Protein AF-A0A7J2RXT7-F1 (afdb_monomer_lite)

Radius of gyration: 21.01 Å; chains: 1; bounding box: 35×35×78 Å

Structure (mmCIF, N/CA/C/O backbone):
data_AF-A0A7J2RXT7-F1
#
_entry.id   AF-A0A7J2RXT7-F1
#
loop_
_atom_site.group_PDB
_atom_site.id
_atom_site.type_symbol
_atom_site.label_atom_id
_atom_site.label_alt_id
_atom_site.label_comp_id
_atom_site.label_asym_id
_atom_site.label_entity_id
_atom_site.label_seq_id
_atom_site.pdbx_PDB_ins_code
_atom_site.Cartn_x
_atom_site.Cartn_y
_atom_site.Cartn_z
_atom_site.occupancy
_atom_site.B_iso_or_equiv
_atom_site.auth_seq_id
_atom_site.auth_comp_id
_atom_site.auth_asym_id
_atom_site.auth_atom_id
_atom_site.pdbx_PDB_model_num
ATOM 1 N N . MET A 1 1 ? 12.657 5.086 61.209 1.00 46.50 1 MET A N 1
ATOM 2 C CA . MET A 1 1 ? 13.496 4.909 60.000 1.00 46.50 1 MET A CA 1
ATOM 3 C C . MET A 1 1 ? 12.769 3.986 59.029 1.00 46.50 1 MET A C 1
ATOM 5 O O . MET A 1 1 ? 12.520 2.848 59.393 1.00 46.50 1 MET A O 1
ATOM 9 N N . ALA A 1 2 ? 12.410 4.444 57.827 1.00 58.28 2 ALA A N 1
ATOM 10 C CA . ALA A 1 2 ? 11.868 3.578 56.775 1.00 58.28 2 ALA A CA 1
ATOM 11 C C . ALA A 1 2 ? 12.425 4.018 55.414 1.00 58.28 2 ALA A C 1
ATOM 13 O O . ALA A 1 2 ? 12.023 5.025 54.839 1.00 58.28 2 ALA A O 1
ATOM 14 N N . ARG A 1 3 ? 13.416 3.266 54.930 1.00 52.72 3 ARG A N 1
ATOM 15 C CA . ARG A 1 3 ? 14.092 3.461 53.646 1.00 52.72 3 ARG A CA 1
ATOM 16 C C . ARG A 1 3 ? 13.446 2.515 52.634 1.00 52.72 3 ARG A C 1
ATOM 18 O O . ARG A 1 3 ? 13.722 1.321 52.666 1.00 52.72 3 ARG A O 1
ATOM 25 N N . LYS A 1 4 ? 12.625 3.025 51.711 1.00 64.12 4 LYS A N 1
ATOM 26 C CA . LYS A 1 4 ? 12.175 2.258 50.535 1.00 64.12 4 LYS A CA 1
ATOM 27 C C . LYS A 1 4 ? 12.643 2.939 49.250 1.00 64.12 4 LYS A C 1
ATOM 29 O O . LYS A 1 4 ? 11.932 3.725 48.641 1.00 64.12 4 LYS A O 1
ATOM 34 N N . LYS A 1 5 ? 13.868 2.602 48.832 1.00 60.00 5 LYS A N 1
ATOM 35 C CA . LYS A 1 5 ? 14.345 2.773 47.450 1.00 60.00 5 LYS A CA 1
ATOM 36 C C . LYS A 1 5 ? 13.786 1.629 46.592 1.00 60.00 5 LYS A C 1
ATOM 38 O O . LYS A 1 5 ? 14.134 0.479 46.842 1.00 60.00 5 LYS A O 1
ATOM 43 N N . ARG A 1 6 ? 13.017 1.932 45.541 1.00 58.66 6 ARG A N 1
ATOM 44 C CA . ARG A 1 6 ? 12.850 1.095 44.328 1.00 58.66 6 ARG A CA 1
ATOM 45 C C . ARG A 1 6 ? 12.621 2.044 43.142 1.00 58.66 6 ARG A C 1
ATOM 47 O O . ARG A 1 6 ? 11.670 2.804 43.162 1.00 58.66 6 ARG A O 1
ATOM 54 N N . LYS A 1 7 ? 13.618 2.274 42.284 1.00 49.53 7 LYS A N 1
ATOM 55 C CA . LYS A 1 7 ? 14.080 1.483 41.116 1.00 49.53 7 LYS A CA 1
ATOM 56 C C . LYS A 1 7 ? 13.421 1.968 39.806 1.00 49.53 7 LYS A C 1
ATOM 58 O O . LYS A 1 7 ? 12.415 1.437 39.367 1.00 49.53 7 LYS A O 1
ATOM 63 N N . ARG A 1 8 ? 14.050 3.008 39.244 1.00 51.53 8 ARG A N 1
ATOM 64 C CA . ARG A 1 8 ? 14.358 3.299 37.826 1.00 51.53 8 ARG A CA 1
ATOM 65 C C . ARG A 1 8 ? 13.672 2.423 36.755 1.00 51.53 8 ARG A C 1
ATOM 67 O O . ARG A 1 8 ? 13.950 1.231 36.684 1.00 51.53 8 ARG A O 1
ATOM 74 N N . ASN A 1 9 ? 12.942 3.065 35.840 1.00 41.06 9 ASN A N 1
ATOM 75 C CA . ASN A 1 9 ? 12.715 2.594 34.465 1.00 41.06 9 ASN A CA 1
ATOM 76 C C . ASN A 1 9 ? 12.548 3.837 33.564 1.00 41.06 9 ASN A C 1
ATOM 78 O O . ASN A 1 9 ? 11.505 4.472 33.567 1.00 41.06 9 ASN A O 1
ATOM 82 N N . ASN A 1 10 ? 13.624 4.454 33.074 1.00 43.97 10 ASN A N 1
ATOM 83 C CA . ASN A 1 10 ? 14.229 4.192 31.764 1.00 43.97 10 ASN A CA 1
ATOM 84 C C . ASN A 1 10 ? 13.216 3.812 30.670 1.00 43.97 10 ASN A C 1
ATOM 86 O O . ASN A 1 10 ? 12.836 2.651 30.559 1.00 43.97 10 ASN A O 1
ATOM 90 N N . LYS A 1 11 ? 12.853 4.774 29.819 1.00 41.12 11 LYS A N 1
ATOM 91 C CA . LYS A 1 11 ? 13.179 4.703 28.389 1.00 41.12 11 LYS A CA 1
ATOM 92 C C . LYS A 1 11 ? 12.747 5.992 27.707 1.00 41.12 11 LYS A C 1
ATOM 94 O O . LYS A 1 11 ? 11.562 6.281 27.571 1.00 41.12 11 LYS A O 1
ATOM 99 N N . ASN A 1 12 ? 13.764 6.730 27.288 1.00 45.28 12 ASN A N 1
ATOM 100 C CA . ASN A 1 12 ? 13.712 7.792 26.301 1.00 45.28 12 ASN A CA 1
ATOM 101 C C . ASN A 1 12 ? 12.739 7.412 25.179 1.00 45.28 12 ASN A C 1
ATOM 103 O O . ASN A 1 12 ? 12.977 6.448 24.451 1.00 45.28 12 ASN A O 1
ATOM 107 N N . LYS A 1 13 ? 11.658 8.171 25.027 1.00 41.34 13 LYS A N 1
ATOM 108 C CA . LYS A 1 13 ? 10.937 8.240 23.758 1.00 41.34 13 LYS A CA 1
ATOM 109 C C . LYS A 1 13 ? 11.272 9.602 23.188 1.00 41.34 13 LYS A C 1
ATOM 111 O O . LYS A 1 13 ? 10.634 10.597 23.509 1.00 41.34 13 LYS A O 1
ATOM 116 N N . GLY A 1 14 ? 12.401 9.627 22.485 1.00 36.38 14 GLY A N 1
ATOM 117 C CA . GLY A 1 14 ? 12.852 10.794 21.758 1.00 36.38 14 GLY A CA 1
ATOM 118 C C . GLY A 1 14 ? 11.771 11.260 20.791 1.00 36.38 14 GLY A C 1
ATOM 119 O O . GLY A 1 14 ? 11.156 10.456 20.098 1.00 36.38 14 GLY A O 1
ATOM 120 N N . LEU A 1 15 ? 11.557 12.570 20.807 1.00 42.94 15 LEU A N 1
ATOM 121 C CA . LEU A 1 15 ? 11.776 13.402 19.633 1.00 42.94 15 LEU A CA 1
ATOM 122 C C . LEU A 1 15 ? 11.137 12.876 18.340 1.00 42.94 15 LEU A C 1
ATOM 124 O O . LEU A 1 15 ? 11.834 12.494 17.411 1.00 42.94 15 LEU A O 1
ATOM 128 N N . PHE A 1 16 ? 9.809 12.880 18.296 1.00 38.00 16 PHE A N 1
ATOM 129 C CA . PHE A 1 16 ? 9.053 13.211 17.088 1.00 38.00 16 PHE A CA 1
ATOM 130 C C . PHE A 1 16 ? 7.619 13.532 17.518 1.00 38.00 16 PHE A C 1
ATOM 132 O O . PHE A 1 16 ? 6.694 12.733 17.377 1.00 38.00 16 PHE A O 1
ATOM 139 N N . SER A 1 17 ? 7.445 14.713 18.111 1.00 40.19 17 SER A N 1
ATOM 140 C CA . SER A 1 17 ? 6.145 15.374 18.105 1.00 40.19 17 SER A CA 1
ATOM 141 C C . SER A 1 17 ? 5.897 15.779 16.652 1.00 40.19 17 SER A C 1
ATOM 143 O O . SER A 1 17 ? 6.237 16.885 16.251 1.00 40.19 17 SER A O 1
ATOM 145 N N . ILE A 1 18 ? 5.393 14.853 15.824 1.00 40.00 18 ILE A N 1
ATOM 146 C CA . ILE A 1 18 ? 4.567 15.289 14.699 1.00 40.00 18 ILE A CA 1
ATOM 147 C C . ILE A 1 18 ? 3.445 16.032 15.401 1.00 40.00 18 ILE A C 1
ATOM 149 O O . ILE A 1 18 ? 2.669 15.390 16.112 1.00 40.00 18 ILE A O 1
ATOM 153 N N . ASP A 1 19 ? 3.432 17.359 15.295 1.00 42.03 19 ASP A N 1
ATOM 154 C CA . ASP A 1 19 ? 2.265 18.153 15.635 1.00 42.03 19 ASP A CA 1
ATOM 155 C C . ASP A 1 19 ? 1.103 17.506 14.895 1.00 42.03 19 ASP A C 1
ATOM 157 O O . ASP A 1 19 ? 0.966 17.606 13.674 1.00 42.03 19 ASP A O 1
ATOM 161 N N . SER A 1 20 ? 0.344 16.705 15.640 1.00 51.62 20 SER A N 1
ATOM 162 C CA . SER A 1 20 ? -0.878 16.092 15.182 1.00 51.62 20 SER A CA 1
ATOM 163 C C . SER A 1 20 ? -1.739 17.268 14.795 1.00 51.62 20 SER A C 1
ATOM 165 O O . SER A 1 20 ? -2.229 17.984 15.670 1.00 51.62 20 SER A O 1
ATOM 167 N N . VAL A 1 21 ? -1.825 17.521 13.491 1.00 43.12 21 VAL A N 1
ATOM 168 C CA . VAL A 1 21 ? -2.745 18.487 12.920 1.00 43.12 21 VAL A CA 1
ATOM 169 C C . VAL A 1 21 ? -4.087 18.141 13.544 1.00 43.12 21 VAL A C 1
ATOM 171 O O . VAL A 1 21 ? -4.671 17.105 13.229 1.00 43.12 21 VAL A O 1
ATOM 174 N N . ASN A 1 22 ? -4.5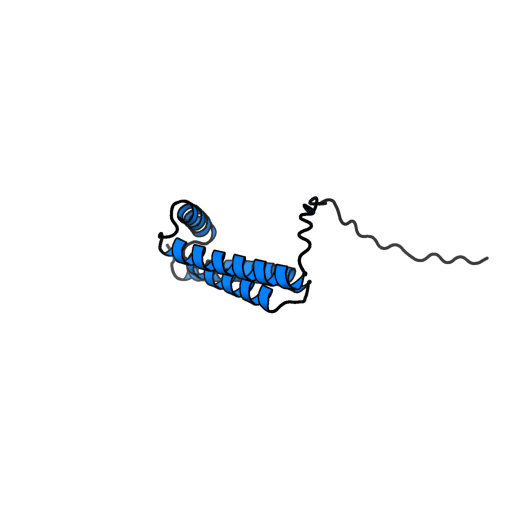18 18.952 14.513 1.00 38.28 22 ASN A N 1
ATOM 175 C CA . ASN A 1 22 ? -5.790 18.801 15.197 1.00 38.28 22 ASN A CA 1
ATOM 176 C C . ASN A 1 22 ? -6.869 19.248 14.210 1.00 38.28 22 ASN A C 1
ATOM 178 O O . ASN A 1 22 ? -7.524 20.272 14.379 1.00 38.28 22 ASN A O 1
ATOM 182 N N . LEU A 1 23 ? -7.035 18.472 13.141 1.00 43.78 23 LEU A N 1
ATOM 183 C CA . LEU A 1 23 ? -8.241 18.420 12.342 1.00 43.78 23 LEU A CA 1
ATOM 184 C C . LEU A 1 23 ? -9.275 17.733 13.226 1.00 43.78 23 LEU A C 1
ATOM 186 O O . LEU A 1 23 ? -9.575 16.554 13.060 1.00 43.78 23 LEU A O 1
ATOM 190 N N . SER A 1 24 ? -9.768 18.471 14.223 1.00 49.38 24 SER A N 1
ATOM 191 C CA . SER A 1 24 ? -10.927 18.083 15.017 1.00 49.38 24 SER A CA 1
ATOM 192 C C . SER A 1 24 ? -12.154 18.144 14.108 1.00 49.38 24 SER A C 1
ATOM 194 O O . SER A 1 24 ? -12.985 19.045 14.174 1.00 49.38 24 SER A O 1
ATOM 196 N N . PHE A 1 25 ? -12.231 17.193 13.180 1.00 53.50 25 PHE A N 1
ATOM 197 C CA . PHE A 1 25 ? -13.481 16.797 12.575 1.00 53.50 25 PHE A CA 1
ATOM 198 C C . PHE A 1 25 ? -14.263 16.127 13.696 1.00 53.50 25 PHE A C 1
ATOM 200 O O . PHE A 1 25 ? -13.947 15.010 14.100 1.00 53.50 25 PHE A O 1
ATOM 207 N N . SER A 1 26 ? -15.247 16.849 14.228 1.00 58.81 26 SER A N 1
ATOM 208 C CA . SER A 1 26 ? -16.199 16.399 15.248 1.00 58.81 26 SER A CA 1
ATOM 209 C C . SER A 1 26 ? -17.152 15.336 14.673 1.00 58.81 26 SER A C 1
ATOM 211 O O . SER A 1 26 ? -18.368 15.494 14.660 1.00 58.81 26 SER A O 1
ATOM 213 N N . LEU A 1 27 ? -16.585 14.271 14.103 1.00 61.28 27 LEU A N 1
ATOM 214 C CA . LEU A 1 27 ? -17.298 13.109 13.591 1.00 61.28 27 LEU A CA 1
ATOM 215 C C . LEU A 1 27 ? -17.044 11.919 14.524 1.00 61.28 27 LEU A C 1
ATOM 217 O O . LEU A 1 27 ? -15.940 11.802 15.062 1.00 61.28 27 LEU A O 1
ATOM 221 N N . PRO A 1 28 ? -18.026 11.018 14.687 1.00 69.56 28 PRO A N 1
ATOM 222 C CA . PRO A 1 28 ? -17.839 9.770 15.421 1.00 69.56 28 PRO A CA 1
ATOM 223 C C . PRO A 1 28 ? -16.605 9.000 14.913 1.00 69.56 28 PRO A C 1
ATOM 225 O O . PRO A 1 28 ? -16.422 8.878 13.697 1.00 69.56 28 PRO A O 1
ATOM 228 N N . GLU A 1 29 ? -15.777 8.453 15.822 1.00 68.56 29 GLU A N 1
ATOM 229 C CA . GLU A 1 29 ? -14.584 7.642 15.471 1.00 68.56 29 GLU A CA 1
ATOM 230 C C . GLU A 1 29 ? -14.946 6.492 14.504 1.00 68.56 29 GLU A C 1
ATOM 232 O O . GLU A 1 29 ? -14.128 6.082 13.683 1.00 68.56 29 GLU A O 1
ATOM 237 N N . GLU A 1 30 ? -16.181 5.994 14.565 1.00 68.12 30 GLU A N 1
ATOM 238 C CA . GLU A 1 30 ? -16.723 4.956 13.687 1.00 68.12 30 GLU A CA 1
ATOM 239 C C . GLU A 1 30 ? -16.847 5.424 12.224 1.00 68.12 30 GLU A C 1
ATOM 241 O O . GLU A 1 30 ? -16.317 4.788 11.311 1.00 68.12 30 GLU A O 1
ATOM 246 N N . THR A 1 31 ? -17.448 6.593 11.977 1.00 76.00 31 THR A N 1
ATOM 247 C CA . THR A 1 31 ? -17.591 7.151 10.621 1.00 76.00 31 THR A CA 1
ATOM 248 C C . THR A 1 31 ? -16.235 7.489 10.006 1.00 76.00 31 THR A C 1
ATOM 250 O O . THR A 1 31 ? -16.025 7.277 8.812 1.00 76.00 31 THR A O 1
ATOM 253 N N . GLN A 1 32 ? -15.285 7.970 10.813 1.00 72.75 32 GLN A N 1
ATOM 254 C CA . GLN A 1 32 ? -13.933 8.270 10.336 1.00 72.75 32 GLN A CA 1
ATOM 255 C C . GLN A 1 32 ? -13.213 7.019 9.813 1.00 72.75 32 GLN A C 1
ATOM 257 O O . GLN A 1 32 ? -12.542 7.090 8.781 1.00 72.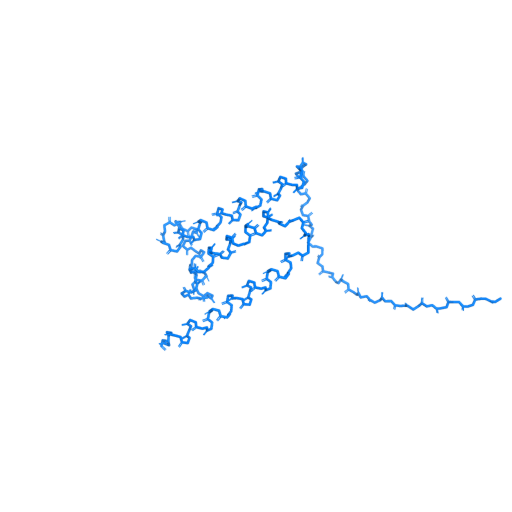75 32 GLN A O 1
ATOM 262 N N . LYS A 1 33 ? -13.397 5.860 10.461 1.00 74.88 33 LYS A N 1
ATOM 263 C CA . LYS A 1 33 ? -12.844 4.583 9.980 1.00 74.88 33 LYS A CA 1
ATOM 264 C C . LYS A 1 33 ? -13.445 4.176 8.641 1.00 74.88 33 LYS A C 1
ATOM 266 O O . LYS A 1 33 ? -12.706 3.791 7.738 1.00 74.88 33 LYS A O 1
ATOM 271 N N . HIS A 1 34 ? -14.757 4.323 8.476 1.00 78.56 34 HIS A N 1
ATOM 272 C CA . HIS A 1 34 ? -15.415 4.025 7.203 1.00 78.56 34 HIS A CA 1
ATOM 273 C C . HIS A 1 34 ? -14.945 4.943 6.071 1.00 78.56 34 HIS A C 1
ATOM 275 O O . HIS A 1 34 ? -14.661 4.459 4.977 1.00 78.56 34 HIS A O 1
ATOM 281 N N . ILE A 1 35 ? -14.793 6.245 6.332 1.00 83.12 35 ILE A N 1
ATOM 282 C CA . ILE A 1 35 ? -14.259 7.194 5.345 1.00 83.12 35 ILE A CA 1
ATOM 283 C C . ILE A 1 35 ? -12.844 6.785 4.932 1.00 83.12 35 ILE A C 1
ATOM 285 O O . ILE A 1 35 ? -12.551 6.716 3.740 1.00 83.12 35 ILE A O 1
ATOM 289 N N . LEU A 1 36 ? -11.979 6.453 5.895 1.00 78.75 36 LEU A N 1
ATOM 290 C CA . LEU A 1 36 ? -10.626 5.982 5.599 1.00 78.75 36 LEU A CA 1
ATOM 291 C C . LEU A 1 36 ? -10.646 4.693 4.769 1.00 78.75 36 LEU A C 1
ATOM 293 O O . LEU A 1 36 ? -9.932 4.616 3.772 1.00 78.75 36 LEU A O 1
ATOM 297 N N . ALA A 1 37 ? -11.504 3.726 5.099 1.00 79.00 37 ALA A N 1
ATOM 298 C CA . ALA A 1 37 ? -11.659 2.502 4.313 1.00 79.00 37 ALA A CA 1
ATOM 299 C C . ALA A 1 37 ? -12.047 2.797 2.851 1.00 79.00 37 ALA A C 1
ATOM 301 O O . ALA A 1 37 ? -11.436 2.256 1.929 1.00 79.00 37 ALA A O 1
ATOM 302 N N . ILE A 1 38 ? -13.008 3.701 2.629 1.00 85.06 38 ILE A N 1
ATOM 303 C CA . ILE A 1 38 ? -13.445 4.121 1.287 1.00 85.06 38 ILE A CA 1
ATOM 304 C C . ILE A 1 38 ? -12.308 4.819 0.533 1.00 85.06 38 ILE A C 1
ATOM 306 O O . ILE A 1 38 ? -12.099 4.551 -0.648 1.00 85.06 38 ILE A O 1
ATOM 310 N N . VAL A 1 39 ? -11.537 5.678 1.204 1.00 86.00 39 VAL A N 1
ATOM 311 C CA . VAL A 1 39 ? -10.369 6.349 0.612 1.00 86.00 39 VAL A CA 1
ATOM 312 C C . VAL A 1 39 ? -9.302 5.333 0.194 1.00 86.00 39 VAL A C 1
ATOM 314 O O . VAL A 1 39 ? -8.785 5.418 -0.920 1.00 86.00 39 VAL A O 1
ATOM 317 N N . PHE A 1 40 ? -9.003 4.335 1.030 1.00 83.38 40 PHE A N 1
ATOM 318 C CA . PHE A 1 40 ? -8.081 3.249 0.679 1.00 83.38 40 PHE A CA 1
ATOM 319 C C . PHE A 1 40 ? -8.596 2.407 -0.493 1.00 83.38 40 PHE A C 1
ATOM 321 O O . PHE A 1 40 ? -7.818 2.027 -1.368 1.00 83.38 40 PHE A O 1
ATOM 328 N N . PHE A 1 41 ? -9.903 2.162 -0.555 1.00 84.75 41 PHE A N 1
ATOM 329 C CA . PHE A 1 41 ? -10.530 1.453 -1.667 1.00 84.75 41 PHE A CA 1
ATOM 330 C C . PHE A 1 41 ? -10.453 2.245 -2.983 1.00 84.75 41 PHE A C 1
ATOM 332 O O . PHE A 1 41 ? -10.076 1.698 -4.019 1.00 84.75 41 PHE A O 1
ATOM 339 N N . LEU A 1 42 ? -10.724 3.552 -2.942 1.00 88.38 42 LEU A N 1
ATOM 340 C CA . LEU A 1 42 ? -10.536 4.461 -4.078 1.00 88.38 42 LEU A CA 1
ATOM 341 C C . LEU A 1 42 ? -9.078 4.481 -4.546 1.00 88.38 42 LEU A C 1
ATOM 343 O O . LEU A 1 42 ? -8.820 4.402 -5.745 1.00 88.38 42 LEU A O 1
ATOM 347 N N . LEU A 1 43 ? -8.122 4.527 -3.615 1.00 85.19 43 LEU A N 1
ATOM 348 C CA . LEU A 1 43 ? -6.699 4.423 -3.939 1.00 85.19 43 LEU A CA 1
ATOM 349 C C . LEU A 1 43 ? -6.370 3.092 -4.621 1.00 85.19 43 LEU A C 1
ATOM 351 O O . LEU A 1 43 ? -5.661 3.101 -5.625 1.00 85.19 43 LEU A O 1
ATOM 355 N N . ALA A 1 44 ? -6.924 1.969 -4.152 1.00 86.12 44 ALA A N 1
ATOM 356 C CA . ALA A 1 44 ? -6.760 0.670 -4.806 1.00 86.12 44 ALA A CA 1
ATOM 357 C C . ALA A 1 44 ? -7.222 0.719 -6.272 1.00 86.12 44 ALA A C 1
ATOM 359 O O . ALA A 1 44 ? -6.491 0.294 -7.165 1.00 86.12 44 ALA A O 1
ATOM 360 N N . ILE A 1 45 ? -8.395 1.304 -6.533 1.00 86.62 45 ILE A N 1
ATOM 361 C CA . ILE A 1 45 ? -8.928 1.485 -7.890 1.00 86.62 45 ILE A CA 1
ATOM 362 C C . ILE A 1 45 ? -7.983 2.349 -8.732 1.00 86.62 45 ILE A C 1
ATOM 364 O O . ILE A 1 45 ? -7.655 1.976 -9.857 1.00 86.62 45 ILE A O 1
ATOM 368 N N . ILE A 1 46 ? -7.490 3.466 -8.191 1.00 86.62 46 ILE A N 1
ATOM 369 C CA . ILE A 1 46 ? -6.523 4.330 -8.886 1.00 86.62 46 ILE A CA 1
ATOM 370 C C . ILE A 1 46 ? -5.263 3.541 -9.252 1.00 86.62 46 ILE A C 1
ATOM 372 O O . ILE A 1 46 ? -4.792 3.658 -10.382 1.00 86.62 46 ILE A O 1
ATOM 376 N N . PHE A 1 47 ? -4.746 2.695 -8.356 1.00 84.75 47 PHE A N 1
ATOM 377 C CA . PHE A 1 47 ? -3.607 1.822 -8.651 1.00 84.75 47 PHE A CA 1
ATOM 378 C C . PHE A 1 47 ? -3.901 0.828 -9.775 1.00 84.75 47 PHE A C 1
ATOM 380 O O . PHE A 1 47 ? -3.061 0.659 -10.659 1.00 84.75 47 PHE A O 1
ATOM 387 N N . VAL A 1 48 ? -5.095 0.226 -9.801 1.00 85.31 48 VAL A N 1
ATOM 388 C CA . VAL A 1 48 ? -5.520 -0.645 -10.909 1.00 85.31 48 VAL A CA 1
ATOM 389 C C . VAL A 1 48 ? -5.542 0.131 -12.225 1.00 85.31 48 VAL A C 1
ATOM 391 O O . VAL A 1 48 ? -4.912 -0.288 -13.194 1.00 85.31 48 VAL A O 1
ATOM 394 N N . LEU A 1 49 ? -6.212 1.288 -12.280 1.00 85.12 49 LEU A N 1
ATOM 395 C CA . LEU A 1 49 ? -6.245 2.107 -13.500 1.00 85.12 49 LEU A CA 1
ATOM 396 C C . LEU A 1 49 ? -4.846 2.579 -13.910 1.00 85.12 49 LEU A C 1
ATOM 398 O O . LEU A 1 49 ? -4.570 2.730 -15.100 1.00 85.12 49 LEU A O 1
ATOM 402 N N . SER A 1 50 ? -3.973 2.814 -12.936 1.00 83.75 50 SER A N 1
ATOM 403 C CA . SER A 1 50 ? -2.594 3.230 -13.154 1.00 83.75 50 SER A CA 1
ATOM 404 C C . SER A 1 50 ? -1.755 2.132 -13.794 1.00 83.75 50 SER A C 1
ATOM 406 O O . SER A 1 50 ? -1.048 2.400 -14.762 1.00 83.75 50 SER A O 1
ATOM 408 N N . TYR A 1 51 ? -1.924 0.883 -13.351 1.00 79.94 51 TYR A N 1
ATOM 409 C CA . TYR A 1 51 ? -1.319 -0.285 -13.991 1.00 79.94 51 TYR A CA 1
ATOM 410 C C . TYR A 1 51 ? -1.721 -0.405 -15.470 1.00 79.94 51 TYR A C 1
ATOM 412 O O . TYR A 1 51 ? -0.880 -0.639 -16.333 1.00 79.94 51 TYR A O 1
ATOM 420 N N . PHE A 1 52 ? -2.991 -0.145 -15.794 1.00 83.75 52 PHE A N 1
ATOM 421 C CA . PHE A 1 52 ? -3.466 -0.102 -17.183 1.00 83.75 52 PHE A CA 1
ATOM 422 C C . PHE A 1 52 ? -3.052 1.168 -17.950 1.00 83.75 52 PHE A C 1
ATOM 424 O O . PHE A 1 52 ? -3.516 1.380 -19.069 1.00 83.75 52 PHE A O 1
ATOM 431 N N . GLN A 1 53 ? -2.225 2.035 -17.357 1.00 79.31 53 GLN A N 1
ATOM 432 C CA . GLN A 1 53 ? -1.842 3.354 -17.874 1.00 79.31 53 GLN A CA 1
ATOM 433 C C . GLN A 1 53 ? -3.032 4.267 -18.228 1.00 79.31 53 GLN A C 1
ATOM 435 O O . GLN A 1 53 ? -2.912 5.190 -19.031 1.00 79.31 53 GLN A O 1
ATOM 440 N N . LYS A 1 54 ? -4.190 4.043 -17.593 1.00 82.00 54 LYS A N 1
ATOM 441 C CA . LYS A 1 54 ? -5.430 4.816 -17.783 1.00 82.00 54 LYS A CA 1
ATOM 442 C C . LYS A 1 54 ? -5.694 5.845 -16.680 1.00 82.00 54 LYS A C 1
ATOM 444 O O . LYS A 1 54 ? -6.626 6.628 -16.804 1.00 82.00 54 LYS A O 1
ATOM 449 N N . ALA A 1 55 ? -4.882 5.891 -15.623 1.00 80.62 55 ALA A N 1
ATOM 450 C CA . ALA A 1 55 ? -5.058 6.824 -14.500 1.00 80.62 55 ALA A CA 1
ATOM 451 C C . ALA A 1 55 ? -4.515 8.254 -14.748 1.00 80.62 55 ALA A C 1
ATOM 453 O O . ALA A 1 55 ? -4.372 9.039 -13.810 1.00 80.62 55 ALA A O 1
ATOM 454 N N . GLY A 1 56 ? -4.202 8.613 -15.998 1.00 83.88 56 GLY A N 1
ATOM 455 C CA . GLY A 1 56 ? -3.702 9.944 -16.358 1.00 83.88 56 GLY A CA 1
ATOM 456 C C . GLY A 1 56 ? -2.280 10.233 -15.857 1.00 83.88 56 GLY A C 1
ATOM 457 O O . GLY A 1 56 ? -1.527 9.319 -15.521 1.00 83.88 56 GLY A O 1
ATOM 458 N N . ILE A 1 57 ? -1.897 11.519 -15.816 1.00 87.12 57 ILE A N 1
ATOM 459 C CA . ILE A 1 57 ? -0.527 11.949 -15.471 1.00 87.12 57 ILE A CA 1
ATOM 460 C C . ILE A 1 57 ? -0.133 11.509 -14.053 1.00 87.12 57 ILE A C 1
ATOM 462 O O . ILE A 1 57 ? 0.953 10.971 -13.854 1.00 87.12 57 ILE A O 1
ATOM 466 N N . ALA A 1 58 ? -1.034 11.694 -13.081 1.00 81.56 58 ALA A N 1
ATOM 467 C CA . ALA A 1 58 ? -0.770 11.402 -11.674 1.00 81.56 58 ALA A CA 1
ATOM 468 C C . ALA A 1 58 ? -0.576 9.899 -11.447 1.00 81.56 58 ALA A C 1
ATOM 470 O O . ALA A 1 58 ? 0.376 9.486 -10.785 1.00 81.56 58 ALA A O 1
ATOM 471 N N . GLY A 1 59 ? -1.428 9.079 -12.067 1.00 82.50 59 GLY A N 1
ATOM 472 C CA . GLY A 1 59 ? -1.256 7.634 -12.070 1.00 82.50 59 GLY A CA 1
ATOM 473 C C . GLY A 1 59 ? 0.070 7.224 -12.698 1.00 82.50 59 GLY A C 1
ATOM 474 O O . GLY A 1 59 ? 0.821 6.472 -12.090 1.00 82.50 59 GLY A O 1
ATOM 475 N N . LYS A 1 60 ? 0.420 7.787 -13.858 1.00 83.19 60 LYS A N 1
ATOM 476 C CA . LYS A 1 60 ? 1.670 7.453 -14.547 1.00 83.19 60 LYS A CA 1
ATOM 477 C C . LYS A 1 60 ? 2.907 7.714 -13.683 1.00 83.19 60 LYS A C 1
ATOM 479 O O . LYS A 1 60 ? 3.781 6.861 -13.624 1.00 83.19 60 LYS A O 1
ATOM 484 N N . PHE A 1 61 ? 2.967 8.842 -12.972 1.00 84.88 61 PHE A N 1
ATOM 485 C CA . PHE A 1 61 ? 4.066 9.119 -12.036 1.00 84.88 61 PHE A CA 1
ATOM 486 C C . PHE A 1 61 ? 4.130 8.110 -10.889 1.00 84.88 61 PHE A C 1
ATOM 488 O O . PHE A 1 61 ? 5.214 7.621 -10.572 1.00 84.88 61 PHE A O 1
ATOM 495 N N . LEU A 1 62 ? 2.979 7.770 -10.299 1.00 82.81 62 LEU A N 1
ATOM 496 C CA . LEU A 1 62 ? 2.899 6.727 -9.277 1.00 82.81 62 LEU A CA 1
ATOM 497 C C . LEU A 1 62 ? 3.405 5.390 -9.831 1.00 82.81 62 LEU A C 1
ATOM 499 O O . LEU A 1 62 ? 4.285 4.780 -9.233 1.00 82.81 62 LEU A O 1
ATOM 503 N N . PHE A 1 63 ? 2.906 4.968 -10.994 1.00 84.62 63 PHE A N 1
ATOM 504 C CA . PHE A 1 63 ? 3.297 3.717 -11.633 1.00 84.62 63 PHE A CA 1
ATOM 505 C C . PHE A 1 63 ? 4.798 3.665 -11.907 1.00 84.62 63 PHE A C 1
ATOM 507 O O . PHE A 1 63 ? 5.435 2.707 -11.498 1.00 84.62 63 PHE A O 1
ATOM 514 N N . THR A 1 64 ? 5.380 4.701 -12.514 1.00 82.25 64 THR A N 1
ATOM 515 C CA . THR A 1 64 ? 6.818 4.738 -12.815 1.00 82.25 64 THR A CA 1
ATOM 516 C C . THR A 1 64 ? 7.676 4.675 -11.551 1.00 82.25 64 THR A C 1
ATOM 518 O O . THR A 1 64 ? 8.679 3.970 -11.533 1.00 82.25 64 THR A O 1
ATOM 521 N N . GLY A 1 65 ? 7.295 5.377 -10.478 1.00 82.19 65 GLY A N 1
ATOM 522 C CA . GLY A 1 65 ? 8.032 5.310 -9.211 1.00 82.19 65 GLY A CA 1
ATOM 523 C C . GLY A 1 65 ? 7.971 3.922 -8.565 1.00 82.19 65 GLY A C 1
ATOM 524 O O . GLY A 1 65 ? 8.958 3.444 -8.012 1.00 82.19 65 GLY A O 1
ATOM 525 N N . LEU A 1 66 ? 6.820 3.260 -8.666 1.00 79.69 66 LEU A N 1
ATOM 526 C CA . LEU A 1 66 ? 6.595 1.913 -8.144 1.00 79.69 66 LEU A CA 1
ATOM 527 C C . LEU A 1 66 ? 7.257 0.823 -8.983 1.00 79.69 66 LEU A C 1
ATOM 529 O O . LEU A 1 66 ? 7.821 -0.112 -8.422 1.00 79.69 66 LEU A O 1
ATOM 533 N N . ASP A 1 67 ? 7.222 0.961 -10.303 1.00 82.62 67 ASP A N 1
ATOM 534 C CA . ASP A 1 67 ? 7.927 0.090 -11.239 1.00 82.62 67 ASP A CA 1
ATOM 535 C C . ASP A 1 67 ? 9.442 0.207 -11.030 1.00 82.62 67 ASP A C 1
ATOM 537 O O . ASP A 1 67 ? 10.138 -0.799 -10.982 1.00 82.62 67 ASP A O 1
ATOM 541 N N . PHE A 1 68 ? 9.949 1.410 -10.747 1.00 79.75 68 PHE A N 1
ATOM 542 C CA . PHE A 1 68 ? 11.355 1.595 -10.391 1.00 79.75 68 PHE A CA 1
ATOM 543 C C . PHE A 1 68 ? 11.739 0.934 -9.054 1.00 79.75 68 PHE A C 1
ATOM 545 O O . PHE A 1 68 ? 12.832 0.386 -8.939 1.00 79.75 68 PHE A O 1
ATOM 552 N N . LEU A 1 69 ? 10.864 0.971 -8.040 1.00 76.88 69 LEU A N 1
ATOM 553 C CA . LEU A 1 69 ? 11.157 0.391 -6.719 1.00 76.88 69 LEU A CA 1
ATOM 554 C C . LEU A 1 69 ? 10.990 -1.137 -6.658 1.00 76.88 69 LEU A C 1
ATOM 556 O O . LEU A 1 69 ? 11.701 -1.786 -5.897 1.00 76.88 69 LEU A O 1
ATOM 560 N N . ILE A 1 70 ? 10.002 -1.694 -7.363 1.00 75.81 70 ILE A N 1
ATOM 561 C CA . ILE A 1 70 ? 9.514 -3.075 -7.153 1.00 75.81 70 ILE A CA 1
ATOM 562 C C . ILE A 1 70 ? 9.359 -3.849 -8.481 1.00 75.81 70 ILE A C 1
ATOM 564 O O . ILE A 1 70 ? 9.018 -5.038 -8.489 1.00 75.81 70 ILE A O 1
ATOM 568 N N . GLY A 1 71 ? 9.580 -3.199 -9.626 1.00 78.00 71 GLY A N 1
ATOM 569 C CA . GLY A 1 71 ? 9.465 -3.794 -10.958 1.00 78.00 71 GLY A CA 1
ATOM 570 C C . GLY A 1 71 ? 8.056 -4.287 -11.276 1.00 78.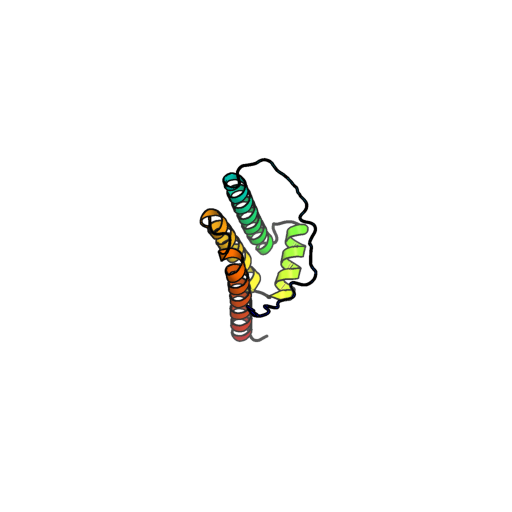00 71 GLY A C 1
ATOM 571 O O . GLY A 1 71 ? 7.054 -3.740 -10.821 1.00 78.00 71 GLY A O 1
ATOM 572 N N . LYS A 1 72 ? 7.964 -5.419 -11.986 1.00 74.50 72 LYS A N 1
ATOM 573 C CA . LYS A 1 72 ? 6.693 -6.050 -12.409 1.00 74.50 72 LYS A CA 1
ATOM 574 C C . LYS A 1 72 ? 5.732 -6.406 -11.261 1.00 74.50 72 LYS A C 1
ATOM 576 O O . LYS A 1 72 ? 4.577 -6.753 -11.507 1.00 74.50 72 LYS A O 1
ATOM 581 N N . THR A 1 73 ? 6.173 -6.293 -10.012 1.00 75.31 73 THR A N 1
ATOM 582 C CA . THR A 1 73 ? 5.380 -6.550 -8.806 1.00 75.31 73 THR A CA 1
ATOM 583 C C . THR A 1 73 ? 4.315 -5.476 -8.533 1.00 75.31 73 THR A C 1
ATOM 585 O O . THR A 1 73 ? 3.453 -5.687 -7.679 1.00 75.31 73 THR A O 1
ATOM 588 N N . VAL A 1 74 ? 4.294 -4.349 -9.266 1.00 77.69 74 VAL A N 1
ATOM 589 C CA . VAL A 1 74 ? 3.274 -3.284 -9.098 1.00 77.69 74 VAL A CA 1
ATOM 590 C C . VAL A 1 74 ? 1.833 -3.814 -9.188 1.00 77.69 74 VAL A C 1
ATOM 592 O O . VAL A 1 74 ? 0.934 -3.259 -8.562 1.00 77.69 74 VAL A O 1
ATOM 595 N N . PHE A 1 75 ? 1.594 -4.930 -9.883 1.00 77.50 75 PHE A N 1
ATOM 596 C CA . PHE A 1 75 ? 0.270 -5.561 -9.958 1.00 77.50 75 PHE A CA 1
ATOM 597 C C . PHE A 1 75 ? -0.301 -5.998 -8.592 1.00 77.50 75 PHE A C 1
ATOM 599 O O . PHE A 1 75 ? -1.515 -6.038 -8.409 1.00 77.50 75 PHE A O 1
ATOM 606 N N . ILE A 1 76 ? 0.553 -6.287 -7.606 1.00 79.69 76 ILE A N 1
ATOM 607 C CA . ILE A 1 76 ? 0.142 -6.721 -6.260 1.00 79.69 76 ILE A CA 1
ATOM 608 C C . ILE A 1 76 ? -0.266 -5.552 -5.353 1.00 79.69 76 ILE A C 1
ATOM 610 O O . ILE A 1 76 ? -0.995 -5.740 -4.378 1.00 79.69 76 ILE A O 1
ATOM 614 N N . LEU A 1 77 ? 0.149 -4.330 -5.685 1.00 82.94 77 LEU A N 1
ATOM 615 C CA . LEU A 1 77 ? -0.152 -3.130 -4.908 1.00 82.94 77 LEU A CA 1
ATOM 616 C C . LEU A 1 77 ? -1.654 -2.853 -4.701 1.00 82.94 77 LEU A C 1
ATOM 618 O O . LEU A 1 77 ? -2.042 -2.598 -3.559 1.00 82.94 77 LEU A O 1
ATOM 622 N N . PRO A 1 78 ? -2.520 -2.907 -5.736 1.00 82.69 78 PRO A N 1
ATOM 623 C CA . PRO A 1 78 ? -3.956 -2.709 -5.546 1.00 82.69 78 PRO A CA 1
ATOM 624 C C . PRO A 1 78 ? -4.580 -3.772 -4.636 1.00 82.69 78 PRO A C 1
ATOM 626 O O . PRO A 1 78 ? -5.469 -3.448 -3.852 1.00 82.69 78 PRO A O 1
ATOM 629 N N . PHE A 1 79 ? -4.081 -5.013 -4.6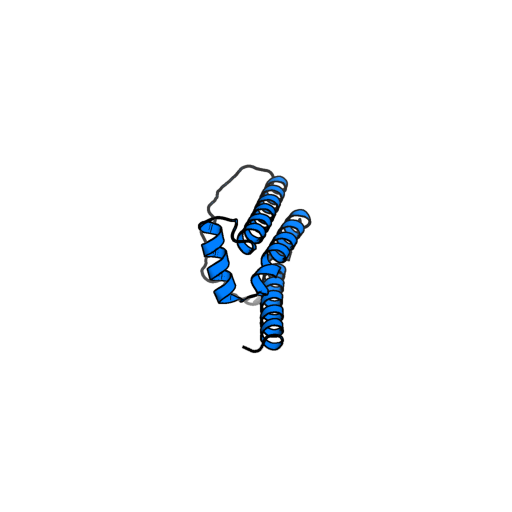70 1.00 83.81 79 PHE A N 1
ATOM 630 C CA . PHE A 1 79 ? -4.519 -6.064 -3.751 1.00 83.81 79 PHE A CA 1
ATOM 631 C C . PHE A 1 79 ? -4.130 -5.734 -2.304 1.00 83.81 79 PHE A C 1
ATOM 633 O O . PHE A 1 79 ? -4.955 -5.823 -1.400 1.00 83.81 79 PHE A O 1
ATOM 640 N N . LEU A 1 80 ? -2.905 -5.256 -2.084 1.00 83.75 80 LEU A N 1
ATOM 641 C CA . LEU A 1 80 ? -2.448 -4.782 -0.775 1.00 83.75 80 LEU A CA 1
ATOM 642 C C . LEU A 1 80 ? -3.296 -3.624 -0.239 1.00 83.75 80 LEU A C 1
ATOM 644 O O . LEU A 1 80 ? -3.719 -3.655 0.915 1.00 83.75 80 LEU A O 1
ATOM 648 N N . PHE A 1 81 ? -3.576 -2.622 -1.075 1.00 82.62 81 PHE A N 1
ATOM 649 C CA . PHE A 1 81 ? -4.436 -1.492 -0.715 1.00 82.62 81 PHE A CA 1
ATOM 650 C C . PHE A 1 81 ? -5.860 -1.937 -0.376 1.00 82.62 81 PHE A C 1
ATOM 652 O O . PHE A 1 81 ? -6.453 -1.435 0.578 1.00 82.62 81 PHE A O 1
ATOM 659 N N . PHE A 1 82 ? -6.384 -2.920 -1.105 1.00 83.06 82 PHE A N 1
ATOM 660 C CA . PHE A 1 82 ? -7.673 -3.532 -0.812 1.00 83.06 82 PHE A CA 1
ATOM 661 C C . PHE A 1 82 ? -7.676 -4.255 0.545 1.00 83.06 82 PHE A C 1
ATOM 663 O O . PHE A 1 82 ? -8.589 -4.046 1.344 1.00 83.06 82 PHE A O 1
ATOM 670 N N . LEU A 1 83 ? -6.629 -5.029 0.857 1.00 81.75 83 LEU A N 1
ATOM 671 C CA . LEU A 1 83 ? -6.467 -5.685 2.161 1.00 81.75 83 LEU A CA 1
ATOM 672 C C . LEU A 1 83 ? -6.373 -4.670 3.304 1.00 81.75 83 LEU A C 1
ATOM 674 O O . LEU A 1 83 ? -6.993 -4.873 4.346 1.00 81.75 83 LEU A O 1
ATOM 678 N N . ILE A 1 84 ? -5.646 -3.565 3.111 1.00 75.75 84 ILE A N 1
ATOM 679 C CA . ILE A 1 84 ? -5.589 -2.467 4.087 1.00 75.75 84 ILE A CA 1
ATOM 680 C C . ILE A 1 84 ? -6.983 -1.863 4.286 1.00 75.75 84 ILE A C 1
ATOM 682 O O . ILE A 1 84 ? -7.400 -1.673 5.427 1.00 75.75 84 ILE A O 1
ATOM 686 N N . GLY A 1 85 ? -7.714 -1.598 3.199 1.00 76.19 85 GLY A N 1
ATOM 687 C CA . GLY A 1 85 ? -9.071 -1.050 3.246 1.00 76.19 85 GLY A CA 1
ATOM 688 C C . GLY A 1 85 ? -10.037 -1.946 4.024 1.00 76.19 85 GLY A C 1
ATOM 689 O O . GLY A 1 85 ? -10.738 -1.464 4.913 1.00 76.19 85 GLY A O 1
ATOM 690 N N . ILE A 1 86 ? -10.015 -3.259 3.769 1.00 75.06 86 ILE A N 1
ATOM 691 C CA . ILE A 1 86 ? -10.803 -4.239 4.535 1.00 75.06 86 ILE A CA 1
ATOM 692 C C . ILE A 1 86 ? -10.350 -4.280 5.991 1.00 75.06 86 ILE A C 1
ATOM 694 O O . ILE A 1 86 ? -11.183 -4.289 6.892 1.00 75.06 86 ILE A O 1
ATOM 698 N N . SER A 1 87 ? -9.041 -4.276 6.243 1.00 71.69 87 SER A N 1
ATOM 699 C CA . SER A 1 87 ? -8.517 -4.270 7.607 1.00 71.69 87 SER A CA 1
ATOM 700 C C . SER A 1 87 ? -8.978 -3.031 8.376 1.00 71.69 87 SER A C 1
ATOM 702 O O . SER A 1 87 ? -9.193 -3.126 9.577 1.00 71.69 87 SER A O 1
ATOM 704 N N . PHE A 1 88 ? -9.175 -1.897 7.700 1.00 67.31 88 PHE A N 1
ATOM 705 C CA . PHE A 1 88 ? -9.737 -0.679 8.284 1.00 67.31 88 PHE A CA 1
ATOM 706 C C . PHE A 1 88 ? -11.243 -0.782 8.551 1.00 67.31 88 PHE A C 1
ATOM 708 O O . PHE A 1 88 ? -11.732 -0.213 9.522 1.00 67.31 88 PHE A O 1
ATOM 715 N N . PHE A 1 89 ? -11.967 -1.525 7.709 1.00 65.25 89 PHE A N 1
ATOM 716 C CA . PHE A 1 89 ? -13.389 -1.814 7.892 1.00 65.25 89 PHE A CA 1
ATOM 717 C C . PHE A 1 89 ? -13.641 -2.784 9.058 1.00 65.25 89 PHE A C 1
ATOM 719 O O . PHE A 1 89 ? -14.640 -2.656 9.756 1.00 65.25 89 PHE A O 1
ATOM 726 N N . LEU A 1 90 ? -12.731 -3.740 9.278 1.00 60.75 90 LEU A N 1
ATOM 727 C CA . LEU A 1 90 ? -12.876 -4.795 10.288 1.00 60.75 90 LEU A CA 1
ATOM 728 C C . LEU A 1 90 ? -12.224 -4.464 11.642 1.00 60.75 90 LEU A C 1
ATOM 730 O O . LEU A 1 90 ? -12.581 -5.070 12.650 1.00 60.75 90 LEU A O 1
ATOM 734 N N . ALA A 1 91 ? -11.248 -3.549 11.693 1.00 54.75 91 ALA A N 1
ATOM 735 C CA . ALA A 1 91 ? -10.472 -3.308 12.907 1.00 54.75 91 ALA A CA 1
ATOM 736 C C . ALA A 1 91 ? -10.990 -2.122 13.734 1.00 54.75 91 ALA A C 1
ATOM 738 O O . ALA A 1 91 ? -10.708 -0.953 13.471 1.00 54.75 91 ALA A O 1
ATOM 739 N N . GLU A 1 92 ? -11.619 -2.447 14.859 1.00 55.91 92 GLU A N 1
ATOM 740 C CA . GLU A 1 92 ? -11.747 -1.548 16.009 1.00 55.91 92 GLU A CA 1
ATOM 741 C C . GLU A 1 92 ? -10.455 -1.429 16.840 1.00 55.91 92 GLU A C 1
ATOM 743 O O . GLU A 1 92 ? -10.341 -0.566 17.710 1.00 55.91 92 GLU A O 1
ATOM 748 N N . TYR A 1 93 ? -9.4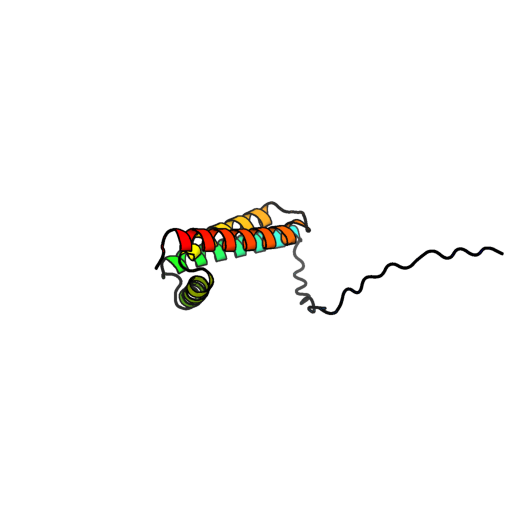43 -2.248 16.548 1.00 53.47 93 TYR A N 1
ATOM 749 C CA . TYR A 1 93 ? -8.264 -2.397 17.393 1.00 53.47 93 TYR A CA 1
ATOM 750 C C . TYR A 1 93 ? -7.098 -1.516 16.930 1.00 53.47 93 TYR A C 1
ATOM 752 O O . TYR A 1 93 ? -6.394 -1.823 15.966 1.00 53.47 93 TYR A O 1
ATOM 760 N N . LYS A 1 94 ? -6.853 -0.444 17.699 1.00 56.03 94 LYS A N 1
ATOM 761 C CA . LYS A 1 94 ? -5.778 0.561 17.544 1.00 56.03 94 LYS A CA 1
ATOM 762 C C . LYS A 1 94 ? -4.343 -0.012 17.449 1.00 56.03 94 LYS A C 1
ATOM 764 O O . LYS A 1 94 ? -3.415 0.748 17.184 1.00 56.03 94 LYS A O 1
ATOM 769 N N . GLU A 1 95 ? -4.133 -1.323 17.610 1.00 59.56 95 GLU A N 1
ATOM 770 C CA . GLU A 1 95 ? -2.801 -1.953 17.615 1.00 59.56 95 GLU A CA 1
ATOM 771 C C . GLU A 1 95 ? -2.452 -2.780 16.366 1.00 59.56 95 GLU A C 1
ATOM 773 O O . GLU A 1 95 ? -1.277 -3.075 16.154 1.00 59.56 95 GLU A O 1
ATOM 778 N N . ILE A 1 96 ? -3.415 -3.107 15.494 1.00 61.62 96 ILE A N 1
ATOM 779 C CA . ILE A 1 96 ? -3.170 -3.988 14.330 1.00 61.62 96 ILE A CA 1
ATOM 780 C C . ILE A 1 96 ? -2.430 -3.254 13.193 1.00 61.62 96 ILE A C 1
ATOM 782 O O . ILE A 1 96 ? -1.729 -3.870 12.396 1.00 61.62 96 ILE A O 1
ATOM 786 N N . LEU A 1 97 ? -2.483 -1.920 13.153 1.00 61.38 97 LEU A N 1
ATOM 787 C CA . LEU A 1 97 ? -1.866 -1.125 12.082 1.00 61.38 97 LEU A CA 1
ATOM 788 C C . LEU A 1 97 ? -0.332 -1.251 12.029 1.00 61.38 97 LEU A C 1
ATOM 790 O O . LEU A 1 97 ? 0.246 -1.304 10.943 1.00 61.38 97 LEU A O 1
ATOM 794 N N . ARG A 1 98 ? 0.337 -1.328 13.189 1.00 65.75 98 ARG A N 1
ATOM 795 C CA . ARG A 1 98 ? 1.805 -1.458 13.265 1.00 65.75 98 ARG A CA 1
ATOM 796 C C . ARG A 1 98 ? 2.323 -2.770 12.662 1.00 65.75 98 ARG A C 1
ATOM 798 O O . ARG A 1 98 ? 3.204 -2.694 11.805 1.00 65.75 98 ARG A O 1
ATOM 805 N N . PRO A 1 99 ? 1.829 -3.954 13.070 1.00 77.75 99 PRO A N 1
ATOM 806 C CA . PRO A 1 99 ? 2.264 -5.208 12.466 1.00 77.75 99 PRO A CA 1
ATOM 807 C C . PRO A 1 99 ? 1.796 -5.348 11.014 1.00 77.75 99 PRO A C 1
ATOM 809 O O . PRO A 1 99 ? 2.550 -5.888 10.210 1.00 77.75 99 PRO A O 1
ATOM 812 N N . SER A 1 100 ? 0.626 -4.813 10.639 1.00 74.88 100 SER A N 1
ATOM 813 C CA . SER A 1 100 ? 0.150 -4.867 9.249 1.00 74.88 100 SER A CA 1
ATOM 814 C C . SER A 1 100 ? 1.092 -4.161 8.278 1.00 74.88 100 SER A C 1
ATOM 816 O O . SER A 1 100 ? 1.416 -4.724 7.236 1.00 74.88 100 SER A O 1
ATOM 818 N N . PHE A 1 101 ? 1.598 -2.972 8.626 1.00 77.56 101 PHE A N 1
ATOM 819 C CA . PHE A 1 101 ? 2.569 -2.274 7.777 1.00 77.56 101 PHE A CA 1
ATOM 820 C C . PHE A 1 101 ? 3.858 -3.086 7.591 1.00 77.56 101 PHE A C 1
ATOM 822 O O . PHE A 1 101 ? 4.383 -3.182 6.483 1.00 77.56 101 PHE A O 1
ATOM 829 N N . LEU A 1 102 ? 4.337 -3.723 8.664 1.00 83.62 102 LEU A N 1
ATOM 830 C CA . LEU A 1 102 ? 5.521 -4.577 8.611 1.00 83.62 102 LEU A CA 1
ATOM 831 C C . LEU A 1 102 ? 5.284 -5.817 7.734 1.00 83.62 102 LEU A C 1
ATOM 833 O O . LEU A 1 102 ? 6.131 -6.153 6.913 1.00 83.62 102 LEU A O 1
ATOM 837 N N . ALA A 1 103 ? 4.126 -6.468 7.867 1.00 84.75 103 ALA A N 1
ATOM 838 C CA . ALA A 1 103 ? 3.755 -7.633 7.066 1.00 84.75 103 ALA A CA 1
ATOM 839 C C . ALA A 1 103 ? 3.680 -7.296 5.573 1.00 84.75 103 ALA A C 1
ATOM 841 O O . ALA A 1 103 ? 4.222 -8.023 4.747 1.00 84.75 103 ALA A O 1
ATOM 842 N N . ILE A 1 104 ? 3.071 -6.158 5.240 1.00 81.44 104 ILE A N 1
ATOM 843 C CA . ILE A 1 104 ? 2.993 -5.627 3.878 1.00 81.44 104 ILE A CA 1
ATOM 844 C C . ILE A 1 104 ? 4.392 -5.400 3.302 1.00 81.44 104 ILE A C 1
ATOM 846 O O . ILE A 1 104 ? 4.680 -5.842 2.192 1.00 81.44 104 ILE A O 1
ATOM 850 N N . LEU A 1 105 ? 5.279 -4.767 4.070 1.00 83.94 105 LEU A N 1
ATOM 851 C CA . LEU A 1 105 ? 6.646 -4.492 3.641 1.00 83.94 105 LEU A CA 1
ATOM 852 C C . LEU A 1 105 ? 7.439 -5.789 3.406 1.00 83.94 105 LEU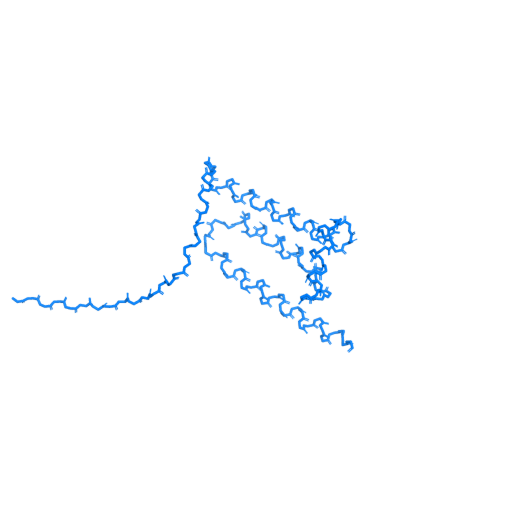 A C 1
ATOM 854 O O . LEU A 1 105 ? 8.087 -5.928 2.370 1.00 83.94 105 LEU A O 1
ATOM 858 N N . LEU A 1 106 ? 7.336 -6.768 4.313 1.00 87.19 106 LEU A N 1
ATOM 859 C CA . LEU A 1 106 ? 7.945 -8.090 4.121 1.00 87.19 106 LEU A CA 1
ATOM 860 C C . LEU A 1 106 ? 7.367 -8.828 2.907 1.00 87.19 106 LEU A C 1
ATOM 862 O O . LEU A 1 106 ? 8.120 -9.454 2.164 1.00 87.19 106 LEU A O 1
ATOM 866 N N . MET A 1 107 ? 6.052 -8.761 2.698 1.00 85.69 107 MET A N 1
ATOM 867 C CA . MET A 1 107 ? 5.384 -9.429 1.582 1.00 85.69 107 MET A CA 1
ATOM 868 C C . MET A 1 107 ? 5.852 -8.861 0.240 1.00 85.69 107 MET A C 1
ATOM 870 O O . MET A 1 107 ? 6.185 -9.626 -0.661 1.00 85.69 107 MET A O 1
ATOM 874 N N . VAL A 1 108 ? 5.949 -7.534 0.124 1.00 84.38 108 VAL A N 1
ATOM 875 C CA . VAL A 1 108 ? 6.456 -6.858 -1.080 1.00 84.38 108 VAL A CA 1
ATOM 876 C C . VAL A 1 108 ? 7.899 -7.264 -1.379 1.00 84.38 108 VAL A C 1
ATOM 878 O O . VAL A 1 108 ? 8.201 -7.627 -2.515 1.00 84.38 108 VAL A O 1
ATOM 881 N N . LEU A 1 109 ? 8.776 -7.268 -0.369 1.00 85.31 109 LEU A N 1
ATOM 882 C CA . LEU A 1 109 ? 10.173 -7.691 -0.530 1.00 85.31 109 LEU A CA 1
ATOM 883 C C . LEU A 1 109 ? 10.285 -9.159 -0.958 1.00 85.31 109 LEU A C 1
ATOM 885 O O . LEU A 1 109 ? 11.065 -9.484 -1.853 1.00 85.31 109 LEU A O 1
ATOM 889 N N . GLY A 1 110 ? 9.485 -10.038 -0.349 1.00 85.75 110 GLY A N 1
ATOM 890 C CA . GLY A 1 110 ? 9.450 -11.457 -0.692 1.00 85.75 110 GLY A CA 1
ATOM 891 C C . GLY A 1 110 ? 9.029 -11.684 -2.141 1.00 85.75 110 GLY A C 1
ATOM 892 O O . GLY A 1 110 ? 9.730 -12.371 -2.882 1.00 85.75 110 GLY A O 1
ATOM 893 N N . VAL A 1 111 ? 7.929 -11.059 -2.571 1.00 84.81 111 VAL A N 1
ATOM 894 C CA . VAL A 1 111 ? 7.445 -11.201 -3.950 1.00 84.81 111 VAL A CA 1
ATOM 895 C C . VAL A 1 111 ? 8.460 -10.635 -4.939 1.00 84.81 111 VAL A C 1
ATOM 897 O O . VAL A 1 111 ? 8.798 -11.332 -5.893 1.00 84.81 111 VAL A O 1
ATOM 900 N N . SER A 1 112 ? 9.006 -9.441 -4.686 1.00 81.12 112 SER A N 1
ATOM 901 C CA . SER A 1 112 ? 10.013 -8.822 -5.559 1.00 81.12 112 SER A CA 1
ATOM 902 C C . SER A 1 112 ? 11.219 -9.740 -5.775 1.00 81.12 112 SER A C 1
ATOM 904 O O . SER A 1 112 ? 11.596 -9.999 -6.916 1.00 81.12 112 SER A O 1
ATOM 906 N N . GLY A 1 113 ? 11.768 -10.314 -4.697 1.00 82.88 113 GLY A N 1
ATOM 907 C CA . GLY A 1 113 ? 12.906 -11.233 -4.792 1.00 82.88 113 GLY A CA 1
ATOM 908 C C . GLY A 1 113 ? 12.577 -12.538 -5.524 1.00 82.88 113 GLY A C 1
ATOM 909 O O . GLY A 1 113 ? 13.407 -13.066 -6.264 1.00 82.88 113 GLY A O 1
ATOM 910 N N . THR A 1 114 ? 11.360 -13.070 -5.367 1.00 82.75 114 THR A N 1
ATOM 911 C CA . THR A 1 114 ? 10.941 -14.265 -6.124 1.00 82.75 114 THR A CA 1
ATOM 912 C C . THR A 1 114 ? 10.732 -13.979 -7.609 1.00 82.75 114 THR A C 1
ATOM 914 O O . THR A 1 114 ? 11.065 -14.822 -8.441 1.00 82.75 114 THR A O 1
ATOM 917 N N . LEU A 1 115 ? 10.213 -12.797 -7.950 1.00 78.94 115 LEU A N 1
ATOM 918 C CA . LEU A 1 115 ? 9.886 -12.419 -9.322 1.00 78.94 115 LEU A CA 1
ATOM 919 C C . LEU A 1 115 ? 11.149 -12.158 -10.150 1.00 78.94 115 LEU A C 1
ATOM 921 O O . LEU A 1 115 ? 11.219 -12.570 -11.306 1.00 78.94 115 LEU A O 1
ATOM 925 N N . GLU A 1 116 ? 12.167 -11.553 -9.537 1.00 77.38 116 GLU A N 1
ATOM 926 C CA . GLU A 1 116 ? 13.495 -11.371 -10.136 1.00 77.38 116 GLU A CA 1
ATOM 927 C C . GLU A 1 116 ? 14.157 -12.716 -10.463 1.00 77.38 116 GLU A C 1
ATOM 929 O O . GLU A 1 116 ? 14.735 -12.897 -11.532 1.00 77.38 116 GLU A O 1
ATOM 934 N N . ARG A 1 117 ? 13.986 -13.716 -9.593 1.00 74.25 117 ARG A N 1
ATOM 935 C CA . ARG A 1 117 ? 14.551 -15.056 -9.799 1.00 74.25 117 ARG A CA 1
ATOM 936 C C . ARG A 1 117 ? 13.862 -15.849 -10.916 1.00 74.25 117 ARG A C 1
ATOM 938 O O . ARG A 1 117 ? 14.473 -16.753 -11.478 1.00 74.25 117 ARG A O 1
ATOM 945 N N . LEU A 1 118 ? 12.601 -15.535 -11.218 1.00 67.62 118 LEU A N 1
ATOM 946 C CA . LEU A 1 118 ? 11.801 -16.183 -12.267 1.00 67.62 118 LEU A CA 1
ATOM 947 C C . LEU A 1 118 ? 11.961 -15.523 -13.641 1.00 67.62 118 LEU A C 1
ATOM 949 O O . LEU A 1 118 ? 11.695 -16.161 -14.656 1.00 67.62 118 LEU A O 1
ATOM 953 N N . ASN A 1 119 ? 12.405 -14.269 -13.683 1.00 62.09 119 ASN A N 1
ATOM 954 C CA . ASN A 1 119 ? 12.731 -13.556 -14.910 1.00 62.09 119 ASN A CA 1
ATOM 955 C C . ASN A 1 119 ? 14.139 -12.961 -14.777 1.00 62.09 119 ASN A C 1
ATOM 957 O O . ASN A 1 119 ? 14.246 -11.737 -14.642 1.00 62.09 119 ASN A O 1
ATOM 961 N N . PRO A 1 120 ? 15.194 -13.805 -14.792 1.00 59.56 120 PRO A N 1
ATOM 962 C CA . PRO A 1 120 ? 16.552 -13.299 -14.881 1.00 59.56 120 PRO A CA 1
ATOM 963 C C . PRO A 1 120 ? 16.643 -12.509 -16.187 1.00 59.56 120 PRO A C 1
ATOM 965 O O . PRO A 1 120 ? 16.442 -13.065 -17.269 1.00 59.56 120 PRO A O 1
ATOM 968 N N . GLY A 1 121 ? 16.807 -11.194 -16.060 1.00 54.22 121 GLY A N 1
ATOM 969 C CA . GLY A 1 121 ? 17.248 -10.356 -17.169 1.00 54.22 121 GLY A CA 1
ATOM 970 C C . GLY A 1 121 ? 18.673 -10.718 -17.548 1.00 54.22 121 GLY A C 1
ATOM 971 O O . GLY A 1 121 ? 19.460 -11.003 -16.616 1.00 54.22 121 GLY A O 1
#

Secondary structure (DSSP, 8-state):
--------------S-----------S-HHHHHHHHHHHHHHHHHHHHHHHTT-SHHHHHHHHHHHHHHHGGGGGGHHHHHHHHHHHHHH---TTTHHHHHHHHHHHHHHHHHHHHHHS--

Sequence (121 aa):
MARKKRKRNNKNKGLFSIDSVNLSFSLPEETQKHILAIVFFLLAIIFVLSYFQKAGIAGKFLFTGLDFLIGKTVFILPFLFFLIGISFFLAEYKEILRPSFLAILLMVLGVSGTLERLNPG

pLDDT: mean 71.0, std 15.08, range [36.38, 88.38]

Foldseek 3Di:
DDDDDDDDDDDDPDDDPPVPPPPPPVDPPLVVLLVVLVVLLVVLVLLVCLVVVNNPPVSVVVVVVCCVVQNPLSVCVSVLSNVVSVCSVPDPDPPPVVVSVVVVVVVSVVVSVVVCVVDVD